Protein AF-A0A0B2VCZ9-F1 (afdb_monomer_lite)

Foldseek 3Di:
DFDDKDFDDDDDPPDGTDIDTHRPDPVVVVVCQVCQVVCCPDPNVVDHDDDPDDPVVVVVVVVVVVVVVVVVVVPQDFDADPNDTDGPVPPDPPDDPDDDDDDDDDDDDDDDDDDDDDDDD

Secondary structure (DSSP, 8-state):
-EEEEEE-S--BTTBPPPEEEEESSHHHHHHHHHHGGGGGGSTTTT--------HHHHHHHHHHHHHHHHHHHHS--EEEETTEEEEGGG--SS--------PPPPS--------PPPP--

Sequence (121 aa):
VPHQIFRMGSQQEGRKRPIKVIFGNSHDAKQVLRNARSLKGTRFQHVFIRPSLTTEERRKQWEERQKRRQTQQAVTPLIIRGGQLVRKADRKNGEHVKILHGQGPSNGQGPPNIQALETHG

pLDDT: mean 73.53, std 22.22, range [33.94, 96.5]

Radius of gyration: 26.23 Å; chains: 1; bounding box: 56×57×65 Å

Organism: Toxocara canis (NCBI:txid6265)

Structure (mmCIF, N/CA/C/O backbone):
data_AF-A0A0B2VCZ9-F1
#
_entry.id   AF-A0A0B2VCZ9-F1
#
loop_
_atom_site.group_PDB
_atom_site.id
_atom_site.type_symbol
_atom_site.label_atom_id
_atom_site.label_alt_id
_atom_site.label_comp_id
_atom_site.label_asym_id
_atom_site.label_entity_id
_atom_site.label_seq_id
_atom_site.pdbx_PDB_ins_code
_atom_site.Cartn_x
_atom_site.Cartn_y
_atom_site.Cartn_z
_atom_site.occupancy
_atom_site.B_iso_or_equiv
_atom_site.auth_seq_id
_atom_site.auth_comp_id
_atom_site.auth_asym_id
_atom_site.auth_atom_id
_atom_site.pdbx_PDB_model_num
ATOM 1 N N . VAL A 1 1 ? 2.322 -19.045 -0.121 1.00 72.00 1 VAL A N 1
ATOM 2 C CA . VAL A 1 1 ? 2.575 -18.858 1.340 1.00 72.00 1 VAL A CA 1
ATOM 3 C C . VAL A 1 1 ? 3.702 -17.836 1.521 1.00 72.00 1 VAL A C 1
ATOM 5 O O . VAL A 1 1 ? 4.576 -17.801 0.656 1.00 72.00 1 VAL A O 1
ATOM 8 N N . PRO A 1 2 ? 3.686 -16.947 2.540 1.00 89.12 2 PRO A N 1
ATOM 9 C CA . PRO A 1 2 ? 4.779 -15.994 2.761 1.00 89.12 2 PRO A CA 1
ATOM 10 C C . PRO A 1 2 ? 6.114 -16.716 2.977 1.00 89.12 2 PRO A C 1
ATOM 12 O O . PRO A 1 2 ? 6.172 -17.712 3.689 1.00 89.12 2 PRO A O 1
ATOM 15 N N . HIS A 1 3 ? 7.170 -16.208 2.346 1.00 93.75 3 HIS A N 1
ATOM 16 C CA . HIS A 1 3 ? 8.517 -16.770 2.401 1.00 93.75 3 HIS A CA 1
ATOM 17 C C . HIS A 1 3 ? 9.309 -16.215 3.590 1.00 93.75 3 HIS A C 1
ATOM 19 O O . HIS A 1 3 ? 9.944 -16.970 4.315 1.00 93.75 3 HIS A O 1
ATOM 25 N N . GLN A 1 4 ? 9.250 -14.898 3.818 1.00 96.31 4 GLN A N 1
ATOM 26 C CA . GLN A 1 4 ? 9.932 -14.235 4.937 1.00 96.31 4 GLN A CA 1
ATOM 27 C C . GLN A 1 4 ? 9.070 -13.115 5.521 1.00 96.31 4 GLN A C 1
ATOM 29 O O . GLN A 1 4 ? 8.283 -12.481 4.812 1.00 96.31 4 GLN A O 1
ATOM 34 N N . ILE A 1 5 ? 9.226 -12.853 6.820 1.00 95.62 5 ILE A N 1
ATOM 35 C CA . ILE A 1 5 ? 8.472 -11.832 7.553 1.00 95.62 5 ILE A CA 1
ATOM 36 C C . ILE A 1 5 ? 9.434 -11.035 8.432 1.00 95.62 5 ILE A C 1
ATOM 38 O O . ILE A 1 5 ? 10.166 -11.602 9.235 1.00 95.62 5 ILE A O 1
ATOM 42 N N . PHE A 1 6 ? 9.382 -9.710 8.319 1.00 95.06 6 PHE A N 1
ATOM 43 C CA . PHE A 1 6 ? 10.235 -8.787 9.062 1.00 95.06 6 PHE A CA 1
ATOM 44 C C . PHE A 1 6 ? 9.402 -7.724 9.769 1.00 95.06 6 PHE A C 1
ATOM 46 O O . PHE A 1 6 ? 8.432 -7.209 9.211 1.00 95.06 6 PHE A O 1
ATOM 53 N N . ARG A 1 7 ? 9.812 -7.324 10.976 1.00 93.81 7 ARG A N 1
ATOM 54 C CA . ARG A 1 7 ? 9.347 -6.074 11.595 1.00 93.81 7 ARG A CA 1
ATOM 55 C C . ARG A 1 7 ? 10.320 -4.960 11.225 1.00 93.81 7 ARG A C 1
ATOM 57 O O . ARG A 1 7 ? 11.500 -5.048 11.536 1.00 93.81 7 ARG A O 1
ATOM 64 N N . MET A 1 8 ? 9.824 -3.925 10.558 1.00 92.69 8 MET A N 1
ATOM 65 C CA . MET A 1 8 ? 10.635 -2.807 10.070 1.00 92.69 8 MET A CA 1
ATOM 66 C C . MET A 1 8 ? 10.760 -1.697 11.123 1.00 92.69 8 MET A C 1
ATOM 68 O O . MET A 1 8 ? 9.901 -1.556 11.997 1.00 92.69 8 MET A O 1
ATOM 72 N N . GLY A 1 9 ? 11.816 -0.887 11.016 1.00 91.06 9 GLY A N 1
ATOM 73 C CA . GLY A 1 9 ? 12.073 0.259 11.899 1.00 91.06 9 GLY A CA 1
ATOM 74 C C . GLY A 1 9 ? 12.524 -0.134 13.308 1.00 91.06 9 GLY A C 1
ATOM 75 O O . GLY A 1 9 ? 12.665 -1.318 13.608 1.00 91.06 9 GLY A O 1
ATOM 76 N N . SER A 1 10 ? 12.740 0.857 14.171 1.00 91.00 10 SER A N 1
ATOM 77 C CA . SER A 1 10 ? 13.073 0.663 15.586 1.00 91.00 10 SER A CA 1
ATOM 78 C C . SER A 1 10 ? 11.819 0.496 16.450 1.00 91.00 10 SER A C 1
ATOM 80 O O . SER A 1 10 ? 10.706 0.848 16.053 1.00 91.00 10 SER A O 1
ATOM 82 N N . GLN A 1 11 ? 11.987 -0.094 17.632 1.00 91.19 11 GLN A N 1
ATOM 83 C CA . GLN A 1 11 ? 10.927 -0.159 18.632 1.00 91.19 11 GLN A CA 1
ATOM 84 C C . GLN A 1 11 ? 10.752 1.219 19.271 1.00 91.19 11 GLN A C 1
ATOM 86 O O . GLN A 1 11 ? 11.718 1.822 19.723 1.00 91.19 11 GLN A O 1
ATOM 91 N N . GLN A 1 12 ? 9.516 1.713 19.271 1.00 90.88 12 GLN A N 1
ATOM 92 C CA . GLN A 1 12 ? 9.119 2.962 19.913 1.00 90.88 12 GLN A CA 1
ATOM 93 C C . GLN A 1 12 ? 7.887 2.680 20.768 1.00 90.88 12 GLN A C 1
ATOM 95 O O . GLN A 1 12 ? 6.983 1.959 20.333 1.00 90.88 12 GLN A O 1
ATOM 100 N N . GLU A 1 13 ? 7.849 3.239 21.971 1.00 90.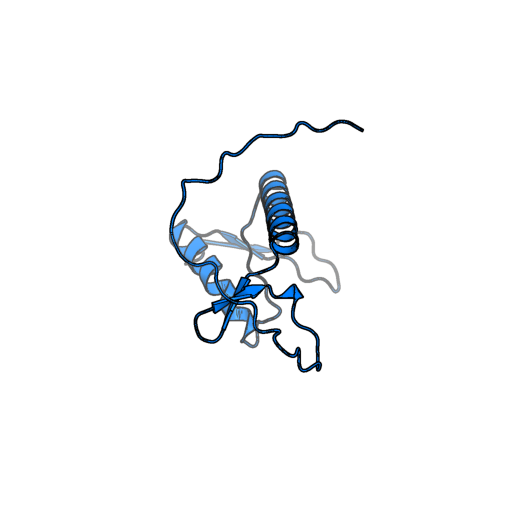50 13 GLU A N 1
ATOM 101 C CA . GLU A 1 13 ? 6.703 3.098 22.862 1.00 90.50 13 GLU A CA 1
ATOM 102 C C . GLU A 1 13 ? 5.445 3.727 22.234 1.00 90.50 13 GLU A C 1
ATOM 104 O O . GLU A 1 13 ? 5.505 4.747 21.545 1.00 90.50 13 GLU A O 1
ATOM 109 N N . GLY A 1 14 ? 4.301 3.053 22.366 1.00 89.12 14 GLY A N 1
ATOM 110 C CA . GLY A 1 14 ? 3.022 3.508 21.805 1.00 89.12 14 GLY A CA 1
ATOM 111 C C . GLY A 1 14 ? 2.843 3.359 20.283 1.00 89.12 14 GLY A C 1
ATOM 112 O O . GLY A 1 14 ? 1.733 3.565 19.790 1.00 89.12 14 GLY A O 1
ATOM 113 N N . ARG A 1 15 ? 3.868 2.961 19.507 1.00 87.62 15 ARG A N 1
ATOM 114 C CA . ARG A 1 15 ? 3.760 2.803 18.039 1.00 87.62 15 ARG A CA 1
ATOM 115 C C . ARG A 1 15 ? 4.030 1.375 17.568 1.00 87.62 15 ARG A C 1
ATOM 117 O O . ARG A 1 15 ? 5.112 0.820 17.735 1.00 87.62 15 ARG A O 1
ATOM 124 N N . LYS A 1 16 ? 3.046 0.779 16.881 1.00 89.69 16 LYS A N 1
ATOM 125 C CA . LYS A 1 16 ? 3.200 -0.543 16.250 1.00 89.69 16 LYS A CA 1
ATOM 126 C C . LYS A 1 16 ? 4.131 -0.450 15.036 1.00 89.69 16 LYS A C 1
ATOM 128 O O . LYS A 1 16 ? 3.892 0.334 14.120 1.00 89.69 16 LYS A O 1
ATOM 133 N N . ARG A 1 17 ? 5.160 -1.300 15.004 1.00 93.12 17 ARG A N 1
ATOM 134 C CA . ARG A 1 17 ? 6.109 -1.403 13.882 1.00 93.12 17 ARG A CA 1
ATOM 135 C C . ARG A 1 17 ? 5.444 -2.001 12.632 1.00 93.12 17 ARG A C 1
ATOM 137 O O . ARG A 1 17 ? 4.748 -3.014 12.766 1.00 93.12 17 ARG A O 1
ATOM 144 N N . PRO A 1 18 ? 5.690 -1.452 11.427 1.00 93.06 18 PRO A N 1
ATOM 145 C CA . PRO A 1 18 ? 5.238 -2.061 10.180 1.00 93.06 18 PRO A CA 1
ATOM 146 C C . PRO A 1 18 ? 5.828 -3.460 9.984 1.00 93.06 18 PRO A C 1
ATOM 148 O O . PRO A 1 18 ? 6.991 -3.704 10.308 1.00 93.06 18 PRO A O 1
ATOM 151 N N . ILE A 1 19 ? 5.038 -4.368 9.414 1.00 95.38 19 ILE A N 1
ATOM 152 C CA . ILE A 1 19 ? 5.484 -5.717 9.054 1.00 95.38 19 ILE A CA 1
ATOM 153 C C . ILE A 1 19 ? 5.707 -5.761 7.543 1.00 95.38 19 ILE A C 1
ATOM 155 O O . ILE A 1 19 ? 4.799 -5.447 6.773 1.00 95.38 19 ILE A O 1
ATOM 159 N N . LYS A 1 20 ? 6.908 -6.156 7.117 1.00 95.38 20 LYS A N 1
ATOM 160 C CA . LYS A 1 20 ? 7.225 -6.454 5.720 1.00 95.38 20 LYS A CA 1
ATOM 161 C C . LYS A 1 20 ? 7.131 -7.958 5.511 1.00 95.38 20 LYS A C 1
ATOM 163 O O . LYS A 1 20 ? 7.823 -8.720 6.176 1.00 95.38 20 LYS A O 1
ATOM 168 N N . VAL A 1 21 ? 6.282 -8.368 4.579 1.00 96.25 21 VAL A N 1
ATOM 169 C CA . VAL A 1 21 ? 6.110 -9.769 4.186 1.00 96.25 21 VAL A CA 1
ATOM 170 C C . VAL A 1 21 ? 6.667 -9.935 2.779 1.00 96.25 21 VAL A C 1
ATOM 172 O O . VAL A 1 21 ? 6.272 -9.204 1.871 1.00 96.25 21 VAL A O 1
ATOM 175 N N . ILE A 1 22 ? 7.589 -10.876 2.606 1.00 95.25 22 ILE A N 1
ATOM 176 C CA . ILE A 1 22 ? 8.148 -11.262 1.311 1.00 95.25 22 ILE A CA 1
ATOM 177 C C . ILE A 1 22 ? 7.480 -12.567 0.891 1.00 95.25 22 ILE A C 1
ATOM 179 O O . ILE A 1 22 ? 7.443 -13.528 1.658 1.00 95.25 22 ILE A O 1
ATOM 183 N N . PHE A 1 23 ? 6.945 -12.601 -0.324 1.00 94.88 23 PHE A N 1
ATOM 184 C CA . PHE A 1 23 ? 6.360 -13.797 -0.924 1.00 94.88 23 PHE A CA 1
ATOM 185 C C . PHE A 1 23 ? 7.371 -14.433 -1.877 1.00 94.88 23 PHE A C 1
ATOM 187 O O . PHE A 1 23 ? 8.104 -13.716 -2.553 1.00 94.88 23 PHE A O 1
ATOM 194 N N . GLY A 1 24 ? 7.387 -15.766 -1.951 1.00 94.75 24 GLY A N 1
ATOM 195 C CA . GLY A 1 24 ? 8.255 -16.492 -2.888 1.00 94.75 24 GLY A CA 1
ATOM 196 C C . GLY A 1 24 ? 7.792 -16.403 -4.345 1.00 94.75 24 GLY A C 1
ATOM 197 O O . GLY A 1 24 ? 8.537 -16.749 -5.252 1.00 94.75 24 GLY A O 1
ATOM 198 N N . ASN A 1 25 ? 6.564 -15.933 -4.584 1.00 94.06 25 ASN A N 1
ATOM 199 C CA . ASN A 1 25 ? 6.019 -15.721 -5.917 1.00 94.06 25 ASN A CA 1
ATOM 200 C C . ASN A 1 25 ? 5.195 -14.419 -5.968 1.00 94.06 25 ASN A C 1
ATOM 202 O O . ASN A 1 25 ? 4.695 -13.920 -4.954 1.00 94.06 25 ASN A O 1
ATOM 206 N N . SER A 1 26 ? 5.047 -13.858 -7.169 1.00 92.00 26 SER A N 1
ATOM 207 C CA . SER A 1 26 ? 4.281 -12.621 -7.370 1.00 92.00 26 SER A CA 1
ATOM 208 C C . SER A 1 26 ? 2.764 -12.848 -7.382 1.00 92.00 26 SER A C 1
ATOM 210 O O . SER A 1 26 ? 2.004 -11.925 -7.082 1.00 92.00 26 SER A O 1
ATOM 212 N N . HIS A 1 27 ? 2.319 -14.063 -7.712 1.00 94.44 27 HIS A N 1
ATOM 213 C CA . HIS A 1 27 ? 0.910 -14.444 -7.771 1.00 94.44 27 HIS A CA 1
ATOM 214 C C . HIS A 1 27 ? 0.229 -14.316 -6.399 1.00 94.44 27 HIS A C 1
ATOM 216 O O . HIS A 1 27 ? -0.762 -13.598 -6.264 1.00 94.44 27 HIS A O 1
ATOM 222 N N . ASP A 1 28 ? 0.807 -14.918 -5.364 1.00 94.25 28 ASP A N 1
ATOM 223 C CA . ASP A 1 28 ? 0.307 -14.905 -3.991 1.00 94.25 28 ASP A CA 1
ATOM 224 C C . ASP A 1 28 ? 0.286 -13.482 -3.435 1.00 94.25 28 ASP A C 1
ATOM 226 O O . ASP A 1 28 ? -0.699 -13.064 -2.827 1.00 94.25 28 ASP A O 1
ATOM 230 N N . ALA A 1 29 ? 1.339 -12.698 -3.694 1.00 93.56 29 ALA A N 1
ATOM 231 C CA . ALA A 1 29 ? 1.391 -11.297 -3.288 1.00 93.56 29 ALA A CA 1
ATOM 232 C C . ALA A 1 29 ? 0.227 -10.498 -3.900 1.00 93.56 29 ALA A C 1
ATOM 234 O O . ALA A 1 29 ? -0.472 -9.763 -3.195 1.00 93.56 29 ALA A O 1
ATOM 235 N N . LYS A 1 30 ? -0.034 -10.676 -5.203 1.00 93.88 30 LYS A N 1
ATOM 236 C CA . LYS A 1 30 ? -1.175 -10.051 -5.892 1.00 93.88 30 LYS A CA 1
ATOM 237 C C . LYS A 1 30 ? -2.509 -10.533 -5.323 1.00 93.88 30 LYS A C 1
ATOM 239 O O . LYS A 1 30 ? -3.407 -9.715 -5.116 1.00 93.88 30 LYS A O 1
ATOM 244 N N . GLN A 1 31 ? -2.643 -11.826 -5.031 1.00 95.31 31 GLN A N 1
ATOM 245 C CA . GLN A 1 31 ? -3.859 -12.396 -4.456 1.00 95.31 31 GLN A CA 1
ATOM 246 C C . GLN A 1 31 ? -4.154 -11.814 -3.068 1.00 95.31 31 GLN A C 1
ATOM 248 O O . GLN A 1 31 ? -5.284 -11.396 -2.810 1.00 95.31 31 GLN A O 1
ATOM 253 N N . VAL A 1 32 ? -3.139 -11.694 -2.208 1.00 95.06 32 VAL A N 1
ATOM 254 C CA . VAL A 1 32 ? -3.260 -11.064 -0.886 1.00 95.06 32 VAL A CA 1
ATOM 255 C C . VAL A 1 32 ? -3.657 -9.594 -1.012 1.00 95.06 32 VAL A C 1
ATOM 257 O O . VAL A 1 32 ? -4.584 -9.151 -0.338 1.00 95.06 32 VAL A O 1
ATOM 260 N N . LEU A 1 33 ? -3.018 -8.835 -1.908 1.00 94.56 33 LEU A N 1
ATOM 261 C CA . LEU A 1 33 ? -3.351 -7.423 -2.130 1.00 94.56 33 LEU A CA 1
ATOM 262 C C . LEU A 1 33 ? -4.775 -7.227 -2.663 1.00 94.56 33 LEU A C 1
ATOM 264 O O . LEU A 1 33 ? -5.453 -6.273 -2.275 1.00 94.56 33 LEU A O 1
ATOM 268 N N . ARG A 1 34 ? -5.250 -8.132 -3.525 1.00 94.19 34 ARG A N 1
ATOM 269 C CA . ARG A 1 34 ? -6.636 -8.134 -4.007 1.00 94.19 34 ARG A CA 1
ATOM 270 C C . ARG A 1 34 ? -7.613 -8.372 -2.856 1.00 94.19 34 ARG A C 1
ATOM 272 O O . ARG A 1 34 ? -8.582 -7.625 -2.717 1.00 94.19 34 ARG A O 1
ATOM 279 N N . ASN A 1 35 ? -7.323 -9.359 -2.010 1.00 93.62 35 ASN A N 1
ATOM 280 C CA . ASN A 1 35 ? -8.180 -9.742 -0.892 1.00 93.62 35 ASN A CA 1
ATOM 281 C C . ASN A 1 35 ? -8.129 -8.739 0.268 1.00 93.62 35 ASN A C 1
ATOM 283 O O . ASN A 1 35 ? -9.104 -8.612 0.993 1.00 93.62 35 ASN A O 1
ATOM 287 N N . ALA A 1 36 ? -7.062 -7.949 0.415 1.00 94.12 36 ALA A N 1
ATOM 288 C CA . ALA A 1 36 ? -6.923 -6.953 1.483 1.00 94.12 36 ALA A CA 1
ATOM 289 C C . ALA A 1 36 ? -8.094 -5.955 1.576 1.00 94.12 36 ALA A C 1
ATOM 291 O O . ALA A 1 36 ? -8.349 -5.382 2.634 1.00 94.12 36 ALA A O 1
ATOM 292 N N . ARG A 1 37 ? -8.828 -5.743 0.477 1.00 89.00 37 ARG A N 1
ATOM 293 C CA . ARG A 1 37 ? -10.010 -4.872 0.445 1.00 89.00 37 ARG A CA 1
ATOM 294 C C . ARG A 1 37 ? -11.180 -5.415 1.270 1.00 89.00 37 ARG A C 1
ATOM 296 O O . ARG A 1 37 ? -11.959 -4.606 1.768 1.00 89.00 37 ARG A O 1
ATOM 303 N N . SER A 1 38 ? -11.286 -6.735 1.446 1.00 92.50 38 SER A N 1
ATOM 304 C CA . SER A 1 38 ? -12.364 -7.358 2.226 1.00 92.50 38 SER A CA 1
ATOM 305 C C . SER A 1 38 ? -12.219 -7.133 3.733 1.00 92.50 38 SER A C 1
ATOM 307 O O . SER A 1 38 ? -13.202 -7.241 4.460 1.00 92.50 38 SER A O 1
ATOM 309 N N . LEU A 1 39 ? -11.034 -6.727 4.210 1.00 93.12 39 LEU A N 1
ATOM 310 C CA . LEU A 1 39 ? -10.778 -6.499 5.637 1.00 93.12 39 LEU A CA 1
ATOM 311 C C . LEU A 1 39 ? -11.672 -5.413 6.246 1.00 93.12 39 LEU A C 1
ATOM 313 O O . LEU A 1 39 ? -11.946 -5.465 7.444 1.00 93.12 39 LEU A O 1
ATOM 317 N N . LYS A 1 40 ? -12.164 -4.466 5.435 1.00 89.81 40 LYS A N 1
ATOM 318 C CA . LYS A 1 40 ? -13.003 -3.346 5.889 1.00 89.81 40 LYS A CA 1
ATOM 319 C C . LYS A 1 40 ? -14.310 -3.768 6.570 1.00 89.81 40 LYS A C 1
ATOM 321 O O . LYS A 1 40 ? -14.820 -2.986 7.357 1.00 89.81 40 LYS A O 1
ATOM 326 N N . GLY A 1 41 ? -14.836 -4.957 6.274 1.00 89.75 41 GLY A N 1
ATOM 327 C CA . GLY A 1 41 ? -16.062 -5.489 6.887 1.00 89.75 41 GLY A CA 1
ATOM 328 C C . GLY A 1 41 ? -15.813 -6.485 8.021 1.00 89.75 41 GLY A C 1
ATOM 329 O O . GLY A 1 41 ? -16.720 -7.209 8.407 1.00 89.75 41 GLY A O 1
ATOM 330 N N . THR A 1 42 ? -14.577 -6.590 8.511 1.00 95.00 42 THR A N 1
ATOM 331 C CA . THR A 1 42 ? -14.175 -7.595 9.506 1.00 95.00 42 THR A CA 1
ATOM 332 C C . THR A 1 42 ? -13.639 -6.925 10.769 1.00 95.00 42 THR A C 1
ATOM 334 O O . THR A 1 42 ? -13.306 -5.740 10.763 1.00 95.00 42 THR A O 1
ATOM 337 N N . ARG A 1 43 ? -13.405 -7.705 11.835 1.00 96.50 43 ARG A N 1
ATOM 338 C CA . ARG A 1 43 ? -12.695 -7.235 13.045 1.00 96.50 43 ARG A CA 1
ATOM 339 C C . ARG A 1 43 ? -11.303 -6.633 12.773 1.00 96.50 43 ARG A C 1
ATOM 341 O O . ARG A 1 43 ? -10.745 -5.947 13.625 1.00 96.50 43 ARG A O 1
ATOM 348 N N . PHE A 1 44 ? -10.741 -6.870 11.586 1.00 94.38 44 PHE A N 1
ATOM 349 C CA . PHE A 1 44 ? -9.443 -6.363 11.143 1.00 94.38 44 PHE A CA 1
ATOM 350 C C . PHE A 1 44 ? -9.542 -5.093 10.286 1.00 94.38 44 PHE A C 1
ATOM 352 O O . PHE A 1 44 ? -8.594 -4.761 9.580 1.00 94.38 44 PHE A O 1
ATOM 359 N N . GLN A 1 45 ? -10.649 -4.347 10.352 1.00 93.69 45 GLN A N 1
ATOM 360 C CA . GLN A 1 45 ? -10.849 -3.107 9.582 1.00 93.69 45 GLN A CA 1
ATOM 361 C C . GLN A 1 45 ? -9.743 -2.049 9.762 1.00 93.69 45 GLN A C 1
ATOM 363 O O . GLN A 1 45 ? -9.547 -1.199 8.895 1.00 93.69 45 GLN A O 1
ATOM 368 N N . HIS A 1 46 ? -9.016 -2.098 10.881 1.00 91.50 46 HIS A N 1
ATOM 369 C CA . HIS A 1 46 ? -7.912 -1.196 11.216 1.00 91.50 46 HIS A CA 1
ATOM 370 C C . HIS A 1 46 ? -6.538 -1.701 10.729 1.00 91.50 46 HIS A C 1
ATOM 372 O O . HIS A 1 46 ? -5.519 -1.051 10.964 1.00 91.50 46 HIS A O 1
ATOM 378 N N . VAL A 1 47 ? -6.488 -2.861 10.066 1.00 92.75 47 VAL A N 1
ATOM 379 C CA . VAL A 1 47 ? -5.275 -3.430 9.473 1.00 92.75 47 VAL A CA 1
ATOM 380 C C . VAL A 1 47 ? -5.223 -3.067 7.994 1.00 92.75 47 VAL A C 1
ATOM 382 O O . VAL A 1 47 ? -6.142 -3.346 7.228 1.00 92.75 47 VAL A O 1
ATOM 385 N N . PHE A 1 48 ? -4.107 -2.475 7.573 1.00 92.06 48 PHE A N 1
ATOM 386 C CA . PHE A 1 48 ? -3.896 -2.070 6.188 1.00 92.06 48 PHE A CA 1
ATOM 387 C C . PHE A 1 48 ? -2.775 -2.890 5.562 1.00 92.06 48 PHE A C 1
ATOM 389 O O . PHE A 1 48 ? -1.627 -2.812 5.993 1.00 92.06 48 PHE A O 1
ATOM 396 N N . ILE A 1 49 ? -3.098 -3.621 4.497 1.00 94.12 49 ILE A N 1
ATOM 397 C CA . ILE A 1 49 ? -2.113 -4.319 3.669 1.00 94.12 49 ILE A CA 1
ATOM 398 C C . ILE A 1 49 ? -1.935 -3.513 2.383 1.00 94.12 49 ILE A C 1
ATOM 400 O O . ILE A 1 49 ? -2.908 -3.190 1.698 1.00 94.12 49 ILE A O 1
ATOM 404 N N . ARG A 1 50 ? -0.693 -3.136 2.075 1.00 92.69 50 ARG A N 1
ATOM 405 C CA . ARG A 1 50 ? -0.342 -2.314 0.911 1.00 92.69 50 ARG A CA 1
ATOM 406 C C . ARG A 1 50 ? 0.908 -2.863 0.228 1.00 92.69 50 ARG A C 1
ATOM 408 O O . ARG A 1 50 ? 1.727 -3.482 0.906 1.00 92.69 50 ARG A O 1
ATOM 415 N N . PRO A 1 51 ? 1.076 -2.630 -1.086 1.00 92.94 51 PRO A N 1
ATOM 416 C CA . PRO A 1 51 ? 2.317 -2.979 -1.762 1.00 92.94 51 PRO A CA 1
ATOM 417 C C . PRO A 1 51 ? 3.490 -2.200 -1.153 1.00 92.94 51 PRO A C 1
ATOM 419 O O . PRO A 1 51 ? 3.363 -1.018 -0.820 1.00 92.94 51 PRO A O 1
ATOM 422 N N . SER A 1 52 ? 4.634 -2.869 -1.009 1.00 91.12 52 SER A N 1
ATOM 423 C CA . SER A 1 52 ? 5.891 -2.217 -0.647 1.00 91.12 52 SER A CA 1
ATOM 424 C C . SER A 1 52 ? 6.463 -1.592 -1.913 1.00 91.12 52 SER A C 1
ATOM 426 O O . SER A 1 52 ? 7.005 -2.293 -2.756 1.00 91.12 52 SER A O 1
ATOM 428 N N . LEU A 1 53 ? 6.262 -0.286 -2.055 1.00 87.88 53 LEU A N 1
ATOM 429 C CA . LEU A 1 53 ? 6.718 0.494 -3.204 1.00 87.88 53 LEU A CA 1
ATOM 430 C C . LEU A 1 53 ? 7.946 1.315 -2.834 1.00 87.88 53 LEU A C 1
ATOM 432 O O . LEU A 1 53 ? 8.040 1.802 -1.691 1.00 87.88 53 LEU A O 1
ATOM 436 N N . THR A 1 54 ? 8.820 1.532 -3.815 1.00 89.62 54 THR A N 1
ATOM 437 C CA . THR A 1 54 ? 9.894 2.522 -3.711 1.00 89.62 54 THR A CA 1
ATOM 438 C C . THR A 1 54 ? 9.307 3.925 -3.524 1.00 89.62 54 THR A C 1
ATOM 440 O O . THR A 1 54 ? 8.105 4.168 -3.696 1.00 89.62 54 THR A O 1
ATOM 443 N N . THR A 1 55 ? 10.142 4.875 -3.110 1.00 86.88 55 THR A N 1
ATOM 444 C CA . THR A 1 55 ? 9.713 6.267 -2.913 1.00 86.88 55 THR A CA 1
ATOM 445 C C . THR A 1 55 ? 9.176 6.873 -4.211 1.00 86.88 55 THR A C 1
ATOM 447 O O . THR A 1 55 ? 8.131 7.526 -4.198 1.0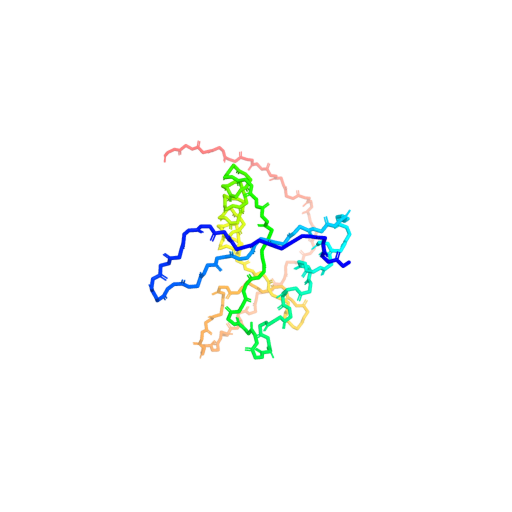0 86.88 55 THR A O 1
ATOM 450 N N . GLU A 1 56 ? 9.836 6.590 -5.332 1.00 88.62 56 GLU A N 1
ATOM 451 C CA . GLU A 1 56 ? 9.454 7.070 -6.661 1.00 88.62 56 GLU A CA 1
ATOM 452 C C . GLU A 1 56 ? 8.124 6.470 -7.125 1.00 88.62 56 GLU A C 1
ATOM 454 O O . GLU A 1 56 ? 7.203 7.199 -7.497 1.00 88.62 56 GLU A O 1
ATOM 459 N N . GLU A 1 57 ? 7.965 5.149 -7.014 1.00 88.75 57 GLU A N 1
ATOM 460 C CA . GLU A 1 57 ? 6.720 4.456 -7.362 1.00 88.75 57 GLU A CA 1
ATOM 461 C C . GLU A 1 57 ? 5.537 4.962 -6.529 1.00 88.75 57 GLU A C 1
ATOM 463 O O . GLU A 1 57 ? 4.432 5.170 -7.039 1.00 88.75 57 GLU A O 1
ATOM 468 N N . ARG A 1 58 ? 5.765 5.198 -5.232 1.00 87.00 58 ARG A N 1
ATOM 469 C CA . ARG A 1 58 ? 4.750 5.733 -4.321 1.00 87.00 58 ARG A CA 1
ATOM 470 C C . ARG A 1 58 ? 4.334 7.149 -4.711 1.00 87.00 58 ARG A C 1
ATOM 472 O O . ARG A 1 58 ? 3.139 7.449 -4.658 1.00 87.00 58 ARG A O 1
ATOM 479 N N . ARG A 1 59 ? 5.291 7.999 -5.100 1.00 88.50 59 ARG A N 1
ATOM 480 C CA . ARG A 1 59 ? 5.028 9.356 -5.596 1.00 88.50 59 ARG A CA 1
ATOM 481 C C . ARG A 1 59 ? 4.196 9.305 -6.874 1.00 88.50 59 ARG A C 1
ATOM 483 O O . ARG A 1 59 ? 3.121 9.898 -6.906 1.00 88.50 59 ARG A O 1
ATOM 490 N N . LYS A 1 60 ? 4.608 8.499 -7.855 1.00 91.12 60 LYS A N 1
ATOM 491 C CA . LYS A 1 60 ? 3.884 8.313 -9.121 1.00 91.12 60 LYS A CA 1
ATOM 492 C C . LYS A 1 60 ? 2.438 7.852 -8.897 1.00 91.12 60 LYS A C 1
ATOM 494 O O . LYS A 1 60 ? 1.507 8.443 -9.437 1.00 91.12 60 LYS A O 1
ATOM 499 N N . GLN A 1 61 ? 2.221 6.858 -8.028 1.00 84.56 61 GLN A N 1
ATOM 500 C CA . GLN A 1 61 ? 0.867 6.406 -7.671 1.00 84.56 61 GLN A CA 1
ATOM 501 C C . GLN A 1 61 ? 0.045 7.463 -6.925 1.00 84.56 61 GLN A C 1
ATOM 503 O O . GLN A 1 61 ? -1.187 7.469 -6.994 1.00 84.56 61 GLN A O 1
ATOM 508 N N . TRP A 1 62 ? 0.685 8.317 -6.128 1.00 85.94 62 TRP A N 1
ATOM 509 C CA . TRP A 1 62 ? -0.011 9.414 -5.469 1.00 85.94 62 TRP A CA 1
ATOM 510 C C . TRP A 1 62 ? -0.457 10.464 -6.487 1.00 85.94 62 TRP A C 1
ATOM 512 O O . TRP A 1 62 ? -1.639 10.801 -6.492 1.00 85.94 62 TRP A O 1
ATOM 522 N N . GLU A 1 63 ? 0.433 10.893 -7.381 1.00 91.44 63 GLU A N 1
ATOM 523 C CA . GLU A 1 63 ? 0.141 11.858 -8.447 1.00 91.44 63 GLU A CA 1
ATOM 524 C C . GLU A 1 63 ? -0.980 11.353 -9.364 1.00 91.44 63 GLU A C 1
ATOM 526 O O . GLU A 1 63 ? -1.938 12.076 -9.633 1.00 91.44 63 GLU A O 1
ATOM 531 N N . GLU A 1 64 ? -0.944 10.078 -9.762 1.00 87.62 64 GLU A N 1
ATOM 532 C CA . GLU A 1 64 ? -2.005 9.474 -10.571 1.00 87.62 64 GLU A CA 1
ATOM 533 C C . GLU A 1 64 ? -3.360 9.471 -9.842 1.00 87.62 64 GLU A C 1
ATOM 535 O O . GLU A 1 64 ? -4.396 9.787 -10.432 1.00 87.62 64 GLU A O 1
ATOM 540 N N . ARG A 1 65 ? -3.375 9.182 -8.533 1.00 85.62 65 ARG A N 1
ATOM 541 C CA . ARG A 1 65 ? -4.602 9.278 -7.724 1.00 85.62 65 ARG A CA 1
ATOM 542 C C . ARG A 1 65 ? -5.102 10.711 -7.576 1.00 85.62 65 ARG A C 1
ATOM 544 O O . ARG A 1 65 ? -6.309 10.885 -7.419 1.00 85.62 65 ARG A O 1
ATOM 551 N N . GLN A 1 66 ? -4.224 11.714 -7.577 1.00 88.25 66 GLN A N 1
ATOM 552 C CA . GLN A 1 66 ? -4.651 13.116 -7.568 1.00 88.25 66 GLN A CA 1
ATOM 553 C C . GLN A 1 66 ? -5.281 13.499 -8.902 1.00 88.25 66 GLN A C 1
ATOM 555 O O . GLN A 1 66 ? -6.414 13.969 -8.905 1.00 88.25 66 GLN A O 1
ATOM 560 N N . LYS A 1 67 ? -4.620 13.177 -10.021 1.00 86.44 67 LYS A N 1
ATOM 561 C CA . LYS A 1 67 ? -5.163 13.396 -11.370 1.00 86.44 67 LYS A CA 1
ATOM 562 C C . LYS A 1 67 ? -6.542 12.756 -11.520 1.00 86.44 67 LYS A C 1
ATOM 564 O O . LYS A 1 67 ? -7.496 13.443 -11.854 1.00 86.44 67 LYS A O 1
ATOM 569 N N . ARG A 1 68 ? -6.690 11.476 -11.150 1.00 80.81 68 ARG A N 1
ATOM 570 C CA . ARG A 1 68 ? -7.989 10.776 -11.190 1.00 80.81 68 ARG A CA 1
ATOM 571 C C . ARG A 1 68 ? -9.054 11.453 -10.329 1.00 80.81 68 ARG A C 1
ATOM 573 O O . ARG A 1 68 ? -10.198 11.531 -10.757 1.00 80.81 68 ARG A O 1
ATOM 580 N N . ARG A 1 69 ? -8.705 11.936 -9.131 1.00 80.25 69 ARG A N 1
ATOM 581 C CA . ARG A 1 69 ? -9.649 12.659 -8.263 1.00 80.25 69 ARG A CA 1
ATOM 582 C C . ARG A 1 69 ? -10.072 13.991 -8.866 1.00 80.25 69 ARG A C 1
ATOM 584 O O . ARG A 1 69 ? -11.257 14.293 -8.841 1.00 80.25 69 ARG A O 1
ATOM 591 N N . GLN A 1 70 ? -9.138 14.738 -9.442 1.00 78.94 70 GLN A N 1
ATOM 592 C CA . GLN A 1 70 ? -9.424 16.001 -10.113 1.00 78.94 70 GLN A CA 1
ATOM 593 C C . GLN A 1 70 ? -10.298 15.786 -11.355 1.00 78.94 70 GLN A C 1
ATOM 595 O O . GLN A 1 70 ? -11.308 16.460 -11.512 1.00 78.94 70 GLN A O 1
ATOM 600 N N . THR A 1 71 ? -9.998 14.775 -12.177 1.00 73.06 71 THR A N 1
ATOM 601 C CA . THR A 1 71 ? -10.846 14.388 -13.313 1.00 73.06 71 THR A CA 1
ATOM 602 C C . THR A 1 71 ? -12.229 13.928 -12.855 1.00 73.06 71 THR A C 1
ATOM 604 O O . THR A 1 71 ? -13.222 14.327 -13.443 1.00 73.06 71 THR A O 1
ATOM 607 N N . GLN A 1 72 ? -12.337 13.135 -11.784 1.00 65.69 72 GLN A N 1
ATOM 608 C CA . GLN A 1 72 ? -13.635 12.716 -11.235 1.00 65.69 72 GLN A CA 1
ATOM 609 C C . GLN A 1 72 ? -14.441 13.869 -10.626 1.00 65.69 72 GLN A C 1
ATOM 611 O O . GLN A 1 72 ? -15.663 13.789 -10.597 1.00 65.69 72 GLN A O 1
ATOM 616 N N . GLN A 1 73 ? -13.784 14.915 -10.123 1.00 61.47 73 GLN A N 1
ATOM 617 C CA . GLN A 1 73 ? -14.452 16.143 -9.684 1.00 61.47 73 GLN A CA 1
ATOM 618 C C . GLN A 1 73 ? -14.897 16.997 -10.879 1.00 61.47 73 GLN A C 1
ATOM 620 O O . GLN A 1 73 ? -15.965 17.597 -10.826 1.00 61.47 73 GLN A O 1
ATOM 625 N N . ALA A 1 74 ? -14.109 17.018 -11.959 1.00 59.88 74 ALA A N 1
ATOM 626 C CA . ALA A 1 74 ? -14.415 17.754 -13.184 1.00 59.88 74 ALA A CA 1
ATOM 627 C C . ALA A 1 74 ? -15.495 17.074 -14.047 1.00 59.88 74 ALA A C 1
ATOM 629 O O . ALA A 1 74 ? -16.265 17.749 -14.726 1.00 59.88 74 ALA A O 1
ATOM 630 N N . VAL A 1 75 ? -15.596 15.743 -14.008 1.00 60.78 75 VAL A N 1
ATOM 631 C CA . VAL A 1 75 ? -16.696 15.001 -14.629 1.00 60.78 75 VAL A CA 1
ATOM 632 C C . VAL A 1 75 ? -17.898 15.107 -13.705 1.00 60.78 75 VAL A C 1
ATOM 634 O O . VAL A 1 75 ? -17.979 14.392 -12.710 1.00 60.78 75 VAL A O 1
ATOM 637 N N . THR A 1 76 ? -18.861 15.971 -14.031 1.00 60.19 76 THR A N 1
ATOM 638 C CA . THR A 1 76 ? -20.193 15.892 -13.421 1.00 60.19 76 THR A CA 1
ATOM 639 C C . THR A 1 76 ? -20.728 14.489 -13.715 1.00 60.19 76 THR A C 1
ATOM 641 O O . THR A 1 76 ? -20.974 14.189 -14.885 1.00 60.19 76 THR A O 1
ATOM 644 N N . PRO A 1 77 ? -20.860 13.580 -12.732 1.00 59.78 77 PRO A N 1
ATOM 645 C CA . PRO A 1 77 ? -21.210 12.210 -13.067 1.00 59.78 77 PRO A CA 1
ATOM 646 C C . PRO A 1 77 ? -22.632 12.204 -13.629 1.00 59.78 77 PRO A C 1
ATOM 648 O O . PRO A 1 77 ? -23.571 12.652 -12.970 1.00 59.78 77 PRO A O 1
ATOM 651 N N . LEU A 1 78 ? -22.774 11.744 -14.869 1.00 58.97 78 LEU A N 1
ATOM 652 C CA . LEU A 1 78 ? -24.068 11.422 -15.450 1.00 58.97 78 LEU A CA 1
ATOM 653 C C . LEU A 1 78 ? -24.562 10.128 -14.784 1.00 58.97 78 LEU A C 1
ATOM 655 O O . LEU A 1 78 ? -23.813 9.160 -14.665 1.00 58.97 78 LEU A O 1
ATOM 659 N N . ILE A 1 79 ? -25.800 10.120 -14.308 1.00 69.12 79 ILE A N 1
ATOM 660 C CA . ILE A 1 79 ? -26.491 8.961 -13.739 1.00 69.12 79 ILE A CA 1
ATOM 661 C C . ILE A 1 79 ? -27.650 8.581 -14.663 1.00 69.12 79 ILE A C 1
ATOM 663 O O . ILE A 1 79 ? -28.276 9.462 -15.246 1.00 69.12 79 ILE A O 1
ATOM 667 N N . ILE A 1 80 ? -27.951 7.289 -14.804 1.00 65.75 80 ILE A N 1
ATOM 668 C CA . ILE A 1 80 ? -29.113 6.834 -15.581 1.00 65.75 80 ILE A CA 1
ATOM 669 C C . ILE A 1 80 ? -30.316 6.706 -14.640 1.00 65.75 80 ILE A C 1
ATOM 671 O O . ILE A 1 80 ? -30.252 5.967 -13.657 1.00 65.75 80 ILE A O 1
ATOM 675 N N . ARG A 1 81 ? -31.417 7.409 -14.937 1.00 59.69 81 ARG A N 1
ATOM 676 C CA . ARG A 1 81 ? -32.688 7.335 -14.194 1.00 59.69 81 ARG A CA 1
ATOM 677 C C . ARG A 1 81 ? -33.847 7.193 -15.177 1.00 59.69 81 ARG A C 1
ATOM 679 O O . ARG A 1 81 ? -33.990 8.022 -16.065 1.00 59.69 81 ARG A O 1
ATOM 686 N N . GLY A 1 82 ? -34.656 6.141 -15.034 1.00 67.94 82 GLY A N 1
ATOM 687 C CA . GLY A 1 82 ? -35.807 5.905 -15.920 1.00 67.94 82 GLY A CA 1
A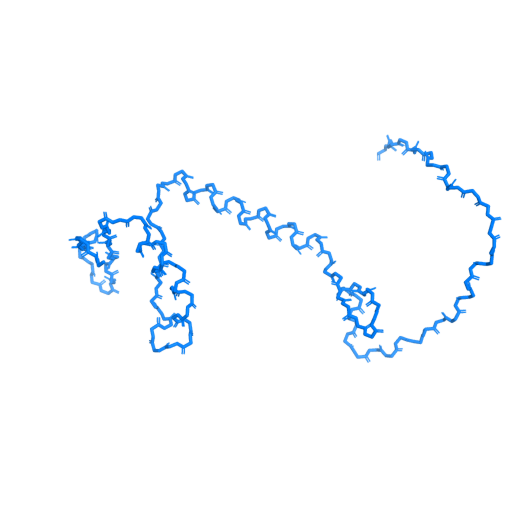TOM 688 C C . GLY A 1 82 ? -35.445 5.779 -17.408 1.00 67.94 82 GLY A C 1
ATOM 689 O O . GLY A 1 82 ? -36.260 6.116 -18.254 1.00 67.94 82 GLY A O 1
ATOM 690 N N . GLY A 1 83 ? -34.214 5.355 -17.728 1.00 72.31 83 GLY A N 1
ATOM 691 C CA . GLY A 1 83 ? -33.712 5.255 -19.106 1.00 72.31 83 GLY A CA 1
ATOM 692 C C . GLY A 1 83 ? -33.033 6.516 -19.661 1.00 72.31 83 GLY A C 1
ATOM 693 O O . GLY A 1 83 ? -32.564 6.484 -20.792 1.00 72.31 83 GLY A O 1
ATOM 694 N N . GLN A 1 84 ? -32.922 7.605 -18.889 1.00 66.81 84 GLN A N 1
ATOM 695 C CA . GLN A 1 84 ? -32.306 8.863 -19.338 1.00 66.81 84 GLN A CA 1
ATOM 696 C C . GLN A 1 84 ? -31.017 9.200 -18.575 1.00 66.81 84 GLN A C 1
ATOM 698 O O . GLN A 1 84 ? -30.909 8.929 -17.378 1.00 66.81 84 GLN A O 1
ATOM 703 N N . LEU A 1 85 ? -30.051 9.820 -19.266 1.00 60.94 85 LEU A N 1
ATOM 704 C CA . LEU A 1 85 ? -28.800 10.339 -18.696 1.00 60.94 85 LEU A CA 1
ATOM 705 C C . LEU A 1 85 ? -29.037 11.707 -18.032 1.00 60.94 85 LEU A C 1
ATOM 707 O O . LEU A 1 85 ? -29.393 12.668 -18.706 1.00 60.94 85 LEU A O 1
ATOM 711 N N . VAL A 1 86 ? -28.799 11.807 -16.723 1.00 68.06 86 VAL A N 1
ATOM 712 C CA . VAL A 1 86 ? -29.012 13.020 -15.908 1.00 68.06 86 VAL A CA 1
ATOM 713 C C . VAL A 1 86 ? -27.710 13.427 -15.219 1.00 68.06 86 VAL A C 1
ATOM 715 O O . VAL A 1 86 ? -27.021 12.569 -14.672 1.00 68.06 86 VAL A O 1
ATOM 718 N N . ARG A 1 87 ? -27.344 14.716 -15.186 1.00 61.97 87 ARG A N 1
ATOM 719 C CA . ARG A 1 87 ? -26.146 15.174 -14.454 1.00 61.97 87 ARG A CA 1
ATOM 720 C C . ARG A 1 87 ? -26.415 15.180 -12.947 1.00 61.97 87 ARG A C 1
ATOM 722 O O . ARG A 1 87 ? -27.418 15.701 -12.478 1.00 61.97 87 ARG A O 1
ATOM 729 N N . LYS A 1 88 ? -25.485 14.655 -12.144 1.00 56.38 88 LYS A N 1
ATOM 730 C CA . LYS A 1 88 ? -25.638 14.597 -10.675 1.00 56.38 88 LYS A CA 1
ATOM 731 C C . LYS A 1 88 ? -25.666 15.973 -9.987 1.00 56.38 88 LYS A C 1
ATOM 733 O O . LYS A 1 88 ? -26.158 16.052 -8.866 1.00 56.38 88 LYS A O 1
ATOM 738 N N . ALA A 1 89 ? -25.144 17.028 -10.621 1.00 59.41 89 ALA A N 1
ATOM 739 C CA . ALA A 1 89 ? -25.191 18.397 -10.090 1.00 59.41 89 ALA A CA 1
ATOM 740 C C . ALA A 1 89 ? -26.606 19.003 -10.101 1.00 59.41 89 ALA A C 1
ATOM 742 O O . ALA A 1 89 ? -26.900 19.847 -9.263 1.00 59.41 89 ALA A O 1
ATOM 743 N N . ASP A 1 90 ? -27.508 18.500 -10.952 1.00 55.53 90 ASP A N 1
ATOM 744 C CA . ASP A 1 90 ? -28.909 18.951 -11.024 1.00 55.53 90 ASP A CA 1
ATOM 745 C C . ASP A 1 90 ? -29.763 18.404 -9.868 1.00 55.53 90 ASP A C 1
ATOM 747 O O . ASP A 1 90 ? -30.982 18.574 -9.816 1.00 55.53 90 ASP A O 1
ATOM 751 N N . ARG A 1 91 ? -29.127 17.727 -8.905 1.00 46.47 91 ARG A N 1
ATOM 752 C CA . ARG A 1 91 ? -29.758 17.244 -7.684 1.00 46.47 91 ARG A CA 1
ATOM 753 C C . ARG A 1 91 ? -30.059 18.431 -6.761 1.00 46.47 91 ARG A C 1
ATOM 755 O O . ARG A 1 91 ? -29.363 18.641 -5.772 1.00 46.47 91 ARG A O 1
ATOM 762 N N . LYS A 1 92 ? -31.118 19.190 -7.048 1.00 48.62 92 LYS A N 1
ATOM 763 C CA . LYS A 1 92 ? -31.723 20.076 -6.049 1.00 48.62 92 LYS A CA 1
ATOM 764 C C . LYS A 1 92 ? -32.402 19.208 -4.991 1.00 48.62 92 LYS A C 1
ATOM 766 O O . LYS A 1 92 ? -33.325 18.452 -5.289 1.00 48.62 92 LYS A O 1
ATOM 771 N N . ASN A 1 93 ? -31.911 19.278 -3.756 1.00 43.62 93 ASN A N 1
ATOM 772 C CA . ASN A 1 93 ? -32.604 18.705 -2.608 1.00 43.62 93 ASN A CA 1
ATOM 773 C C . ASN A 1 93 ? -33.967 19.401 -2.479 1.00 43.62 93 ASN A C 1
ATOM 775 O O . ASN A 1 93 ? -34.025 20.565 -2.105 1.00 43.62 93 ASN A O 1
ATOM 779 N N . GLY A 1 94 ? -35.046 18.684 -2.794 1.00 47.22 94 GLY A N 1
ATOM 780 C CA . GLY A 1 94 ? -36.397 19.037 -2.356 1.00 47.22 94 GLY A CA 1
ATOM 781 C C . GLY A 1 94 ? -37.231 19.976 -3.232 1.00 47.22 94 GLY A C 1
ATOM 782 O O . GLY A 1 94 ? -38.333 20.301 -2.811 1.00 47.22 94 GLY A O 1
ATOM 783 N N . GLU A 1 95 ? -36.805 20.371 -4.435 1.00 38.84 95 GLU A N 1
ATOM 784 C CA . GLU A 1 95 ? -37.672 21.155 -5.334 1.00 38.84 95 GLU A CA 1
ATOM 785 C C . GLU A 1 95 ? -38.225 20.311 -6.488 1.00 38.84 95 GLU A C 1
ATOM 787 O O . GLU A 1 95 ? -37.482 19.756 -7.300 1.00 38.84 95 GLU A O 1
ATOM 792 N N . HIS A 1 96 ? -39.556 20.246 -6.572 1.00 41.41 96 HIS A N 1
ATOM 793 C CA . HIS A 1 96 ? -40.305 19.794 -7.743 1.00 41.41 96 HIS A CA 1
ATOM 794 C C . HIS A 1 96 ? -39.972 20.719 -8.928 1.00 41.41 96 HIS A C 1
ATOM 796 O O . HIS A 1 96 ? -40.581 21.775 -9.102 1.00 41.41 96 HIS A O 1
ATOM 802 N N . VAL A 1 97 ? -38.992 20.348 -9.754 1.00 41.97 97 VAL A N 1
ATOM 803 C CA . VAL A 1 97 ? -38.724 21.065 -11.005 1.00 41.97 97 VAL A CA 1
ATOM 804 C C . VAL A 1 97 ? -39.860 20.744 -11.977 1.00 41.97 97 VAL A C 1
ATOM 806 O O . VAL A 1 97 ? -39.950 19.632 -12.497 1.00 41.97 97 VAL A O 1
ATOM 809 N N . LYS A 1 98 ? -40.759 21.711 -12.198 1.00 39.16 98 LYS A N 1
ATOM 810 C CA . LYS A 1 98 ? -41.760 21.653 -13.271 1.00 39.16 98 LYS A CA 1
ATOM 811 C C . LYS A 1 98 ? -41.017 21.632 -14.607 1.00 39.16 98 LYS A C 1
ATOM 8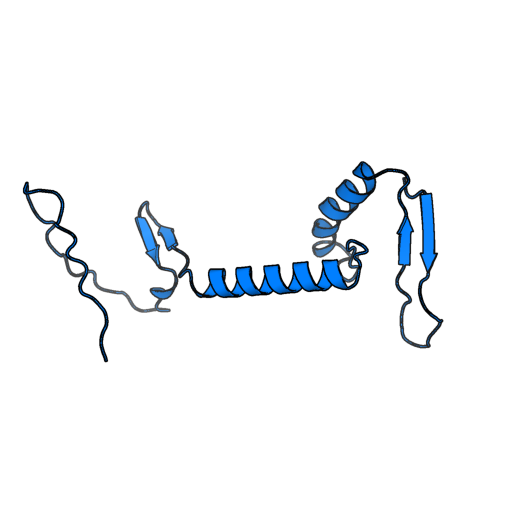13 O O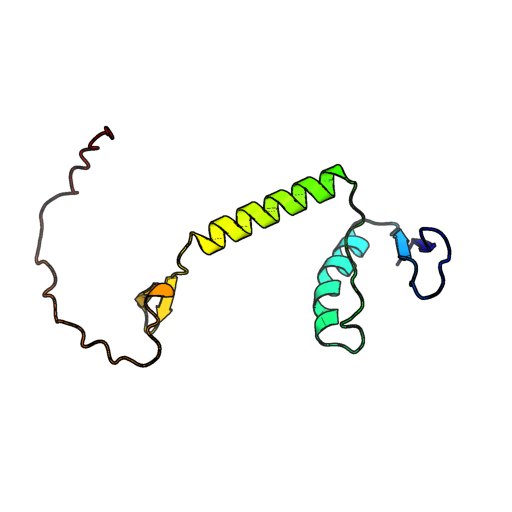 . LYS A 1 98 ? -40.355 22.602 -14.964 1.00 39.16 98 LYS A O 1
ATOM 818 N N . ILE A 1 99 ? -41.106 20.515 -15.322 1.00 43.38 99 ILE A N 1
ATOM 819 C CA . ILE A 1 99 ? -40.531 20.371 -16.658 1.00 43.38 99 ILE A CA 1
ATOM 820 C C . ILE A 1 99 ? -41.379 21.217 -17.614 1.00 43.38 99 ILE A C 1
ATOM 822 O O . ILE A 1 99 ? -42.558 20.932 -17.829 1.00 43.38 99 ILE A O 1
ATOM 826 N N . LEU A 1 100 ? -40.784 22.278 -18.160 1.00 38.84 100 LEU A N 1
ATOM 827 C CA . LEU A 1 100 ? -41.337 22.990 -19.307 1.00 38.84 100 LEU A CA 1
ATOM 828 C C . LEU A 1 100 ? -41.298 22.039 -20.508 1.00 38.84 100 LEU A C 1
ATOM 830 O O . LEU A 1 100 ? -40.235 21.538 -20.874 1.00 38.84 100 LEU A O 1
ATOM 834 N N . HIS A 1 101 ? -42.463 21.769 -21.096 1.00 35.53 101 HIS A N 1
ATOM 835 C CA . HIS A 1 101 ? -42.573 21.007 -22.335 1.00 35.53 101 HIS A CA 1
ATOM 836 C C . HIS A 1 101 ? -41.972 21.836 -23.477 1.00 35.53 101 HIS A C 1
ATOM 838 O O . HIS A 1 101 ? -42.623 22.725 -24.018 1.00 35.53 101 HIS A O 1
ATOM 844 N N . GLY A 1 102 ? -40.715 21.561 -23.821 1.00 35.34 102 GLY A N 1
ATOM 845 C CA . GLY A 1 102 ? -40.095 22.027 -25.057 1.00 35.34 102 GLY A CA 1
ATOM 846 C C . GLY A 1 102 ? -40.380 21.023 -26.167 1.00 35.34 102 GLY A C 1
ATOM 847 O O . GLY A 1 102 ? -39.938 19.878 -26.089 1.00 35.34 102 GLY A O 1
ATOM 848 N N . GLN A 1 103 ? -41.152 21.445 -27.165 1.00 35.28 103 GLN A N 1
ATOM 849 C CA . GLN A 1 103 ? -41.422 20.692 -28.388 1.00 35.28 103 GLN A CA 1
ATOM 850 C C . GLN A 1 103 ? -40.097 20.271 -29.045 1.00 35.28 103 GLN A C 1
ATOM 852 O O . GLN A 1 103 ? -39.191 21.088 -29.207 1.00 35.28 103 GLN A O 1
ATOM 857 N N . GLY A 1 104 ? -39.969 18.986 -29.387 1.00 33.97 104 GLY A N 1
ATOM 858 C CA . GLY A 1 104 ? -38.805 18.480 -30.113 1.00 33.97 104 GLY A CA 1
ATOM 859 C C . GLY A 1 104 ? -38.744 19.065 -31.529 1.00 33.97 104 GLY A C 1
ATOM 860 O O . GLY A 1 104 ? -39.798 19.280 -32.131 1.00 33.97 104 GLY A O 1
ATOM 861 N N . PRO A 1 105 ? -37.547 19.321 -32.087 1.00 35.41 105 PRO A N 1
ATOM 862 C CA . PRO A 1 105 ? -37.443 19.804 -33.453 1.00 35.41 105 PRO A CA 1
ATOM 863 C C . PRO A 1 105 ? -37.824 18.690 -34.435 1.00 35.41 105 PRO A C 1
ATOM 865 O O . PRO A 1 105 ? -37.272 17.588 -34.417 1.00 35.41 105 PRO A O 1
ATOM 868 N N . SER A 1 106 ? -38.789 19.002 -35.293 1.00 37.72 106 SER A N 1
ATOM 869 C CA . SER A 1 106 ? -39.193 18.227 -36.458 1.00 37.72 106 SER A CA 1
ATOM 870 C C . SER A 1 106 ? -38.164 18.335 -37.588 1.00 37.72 106 SER A C 1
ATOM 872 O O . SER A 1 106 ? -37.762 19.438 -37.938 1.00 37.72 106 SER A O 1
ATOM 874 N N . ASN A 1 107 ? -37.836 17.186 -38.183 1.00 37.84 107 ASN A N 1
ATOM 875 C CA . ASN A 1 107 ? -37.401 16.958 -39.567 1.00 37.84 107 ASN A CA 1
ATOM 876 C C . ASN A 1 107 ? -36.294 17.843 -40.181 1.00 37.84 107 ASN A C 1
ATOM 878 O O . ASN A 1 107 ? -36.527 18.965 -40.607 1.00 37.84 107 ASN A O 1
ATOM 882 N N . GLY A 1 108 ? -35.144 17.196 -40.406 1.00 47.59 108 GLY A N 1
ATOM 883 C CA . GLY A 1 108 ? -34.390 17.254 -41.663 1.00 47.59 108 GLY A CA 1
ATOM 884 C C . GLY A 1 108 ? -33.719 18.572 -42.045 1.00 47.59 108 GLY A C 1
ATOM 885 O O . GLY A 1 108 ? -34.313 19.358 -42.766 1.00 47.59 108 GLY A O 1
ATOM 886 N N . GLN A 1 109 ? -32.435 18.719 -41.700 1.00 39.94 109 GLN A N 1
ATOM 887 C CA . GLN A 1 109 ? -31.419 19.436 -42.489 1.00 39.94 109 GLN A CA 1
ATOM 888 C C . GLN A 1 109 ? -30.027 19.226 -41.864 1.00 39.94 109 GLN A C 1
ATOM 890 O O . GLN A 1 109 ? -29.810 19.680 -40.751 1.00 39.94 109 GLN A O 1
ATOM 895 N N . GLY A 1 110 ? -29.141 18.526 -42.596 1.00 44.62 110 GLY A N 1
ATOM 896 C CA . GLY A 1 110 ? -27.660 18.541 -42.564 1.00 44.62 110 GLY A CA 1
ATOM 897 C C . GLY A 1 110 ? -26.885 18.419 -41.232 1.00 44.62 110 GLY A C 1
ATOM 898 O O . GLY A 1 110 ? -27.330 18.880 -40.189 1.00 44.62 110 GLY A O 1
ATOM 899 N N . PRO A 1 111 ? -25.664 17.845 -41.226 1.00 45.47 111 PRO A N 1
ATOM 900 C CA . PRO A 1 111 ? -24.802 17.945 -40.049 1.00 45.47 111 PRO A CA 1
ATOM 901 C C . PRO A 1 111 ? -24.461 19.424 -39.771 1.00 45.47 111 PRO A C 1
ATOM 903 O O . PRO A 1 111 ? -24.165 20.161 -40.717 1.00 45.47 111 PRO A O 1
ATOM 906 N N . PRO A 1 112 ? -24.480 19.884 -38.505 1.00 42.25 112 PRO A N 1
ATOM 907 C CA . PRO A 1 112 ? -24.102 21.252 -38.183 1.00 42.25 112 PRO A CA 1
ATOM 908 C C . PRO A 1 112 ? -22.626 21.491 -38.522 1.00 42.25 112 PRO A C 1
ATOM 910 O O . PRO A 1 112 ? -21.730 20.789 -38.052 1.00 42.25 112 PRO A O 1
ATOM 913 N N . ASN A 1 113 ? -22.406 22.504 -39.358 1.00 39.78 113 ASN A N 1
ATOM 914 C CA . ASN A 1 113 ? -21.116 23.080 -39.711 1.00 39.78 113 ASN A CA 1
ATOM 915 C C . ASN A 1 113 ? -20.432 23.612 -38.438 1.00 39.78 113 ASN A C 1
ATOM 917 O O . ASN A 1 113 ? -20.880 24.604 -37.863 1.00 39.78 113 ASN A O 1
ATOM 921 N N . ILE A 1 114 ? -19.380 22.940 -37.965 1.00 41.22 114 ILE A N 1
ATOM 922 C CA . ILE A 1 114 ? -18.588 23.405 -36.821 1.00 41.22 114 ILE A CA 1
ATOM 923 C C . ILE A 1 114 ? -17.616 24.467 -37.341 1.00 41.22 114 ILE A C 1
ATOM 925 O O . ILE A 1 114 ? -16.523 24.146 -37.799 1.00 41.22 114 ILE A O 1
ATOM 929 N N . GLN A 1 115 ? -18.011 25.737 -37.266 1.00 33.94 115 GLN A N 1
ATOM 930 C CA . GLN A 1 115 ? -17.049 26.833 -37.313 1.00 33.94 115 GLN A CA 1
ATOM 931 C C . GLN A 1 115 ? -16.405 26.952 -35.930 1.00 33.94 115 GLN A C 1
ATOM 933 O O . GLN A 1 115 ? -17.072 27.252 -34.939 1.00 33.94 115 GLN A O 1
ATOM 938 N N . ALA A 1 116 ? -15.105 26.668 -35.862 1.00 42.78 116 ALA A N 1
ATOM 939 C CA . ALA A 1 116 ? -14.280 27.053 -34.731 1.00 42.78 116 ALA A CA 1
ATOM 940 C C . ALA A 1 116 ? -14.202 28.585 -34.709 1.00 42.78 116 ALA A C 1
ATOM 942 O O . ALA A 1 116 ? -13.719 29.180 -35.670 1.00 42.78 116 ALA A O 1
ATOM 943 N N . LEU A 1 117 ? -14.686 29.217 -33.638 1.00 38.41 117 LEU A N 1
ATOM 944 C CA . LEU A 1 117 ? -14.315 30.595 -33.336 1.00 38.41 117 LEU A CA 1
ATOM 945 C C . LEU A 1 117 ? -13.173 30.568 -32.325 1.00 38.41 117 LEU A C 1
ATOM 947 O O . LEU A 1 117 ? -13.290 30.019 -31.228 1.00 38.41 117 LEU A O 1
ATOM 951 N N . GLU A 1 118 ? -12.059 31.125 -32.777 1.00 37.56 118 GLU A N 1
ATOM 952 C CA . GLU A 1 118 ? -10.822 31.318 -32.047 1.00 37.56 118 GLU A CA 1
ATOM 953 C C . GLU A 1 118 ? -11.029 32.236 -30.837 1.00 37.56 118 GLU A C 1
ATOM 955 O O . GLU A 1 118 ? -11.808 33.188 -30.843 1.00 37.56 118 GLU A O 1
ATOM 960 N N . THR A 1 119 ? -10.300 31.910 -29.777 1.00 45.06 119 THR A N 1
ATOM 961 C CA . THR A 1 119 ? -10.126 32.695 -28.557 1.00 45.06 119 THR A CA 1
ATOM 962 C C . THR A 1 119 ? -9.369 33.990 -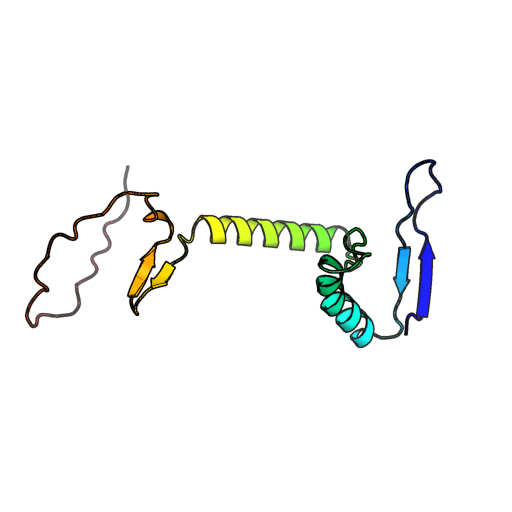28.827 1.00 45.06 119 THR A C 1
ATOM 964 O O . THR A 1 119 ? -8.255 33.903 -29.330 1.00 45.06 119 THR A O 1
ATOM 967 N N . HIS A 1 120 ? -9.868 35.132 -28.344 1.00 38.44 120 HIS A N 1
ATOM 968 C CA . HIS A 1 120 ? -9.034 36.274 -27.944 1.00 38.44 120 HIS A CA 1
ATOM 969 C C . HIS A 1 120 ? -9.710 37.092 -26.834 1.00 38.44 120 HIS A C 1
ATOM 971 O O . HIS A 1 120 ? -10.905 37.374 -26.921 1.00 38.44 120 HIS A O 1
ATOM 977 N N . GLY A 1 121 ? -8.916 37.490 -25.832 1.00 40.41 121 GLY A N 1
ATOM 978 C CA . GLY A 1 121 ? -9.264 38.455 -24.784 1.00 40.41 121 GLY A CA 1
ATOM 979 C C . GLY A 1 121 ? -8.928 37.970 -23.389 1.00 40.41 121 GLY A C 1
ATOM 980 O O . GLY A 1 121 ? -9.891 37.752 -22.627 1.00 40.41 121 GLY A O 1
#